Protein AF-A0A399Z9T0-F1 (afdb_monomer)

Radius of gyration: 17.21 Å; Cα contacts (8 Å, |Δi|>4): 254; chains: 1; bounding box: 42×35×47 Å

pLDDT: mean 75.61, std 18.03, range [23.77, 93.88]

Sequence (158 aa):
MFTFDPESDALKPMSRRKVTITAPAQMLRGARRKLVVEAQPLPSLGELKIPANKGIEKLLVLVIDDRVRDAETRDEVYEFEKPLTYVIEYTKEDIAATTLNADGTPRLSIVTGYQTQDGWKFERLPTKVTPNPKTGGGTLTAQVKTLQPLDPKWISIP

Foldseek 3Di:
DDDDDPPPPQDDDQDDWDKDKDDAFAQDPNDTFDKDKDFDDFDDQPPDDDPVVLVDQHDRDDTTDIFIATPPPRDTDFFGPFWMKMKIKWALVVQVSADADPVRFGPDWDKAWAQDPVGIDIATFPWDWDDDPVGNIGMIMGTHRGNHDPDHDHDRDD

Nearest PDB structures (foldseek):
  8c5w-assembly1_A  TM=3.302E-01  e=6.503E+00  Staphylococcus epidermidis RP62A
  2zbb-assembly2_D  TM=3.246E-01  e=6.864E+00  unclassified

Structure (mmCIF, N/CA/C/O backbone):
data_AF-A0A399Z9T0-F1
#
_entry.id   AF-A0A399Z9T0-F1
#
loop_
_atom_site.group_PDB
_atom_site.id
_atom_site.type_symbol
_atom_site.label_atom_id
_atom_site.label_alt_id
_atom_site.label_comp_id
_atom_site.label_asym_id
_atom_site.label_entity_id
_atom_site.label_seq_id
_atom_site.pdbx_PDB_ins_code
_atom_site.Cartn_x
_atom_site.Cartn_y
_atom_site.Cartn_z
_atom_site.occupancy
_atom_s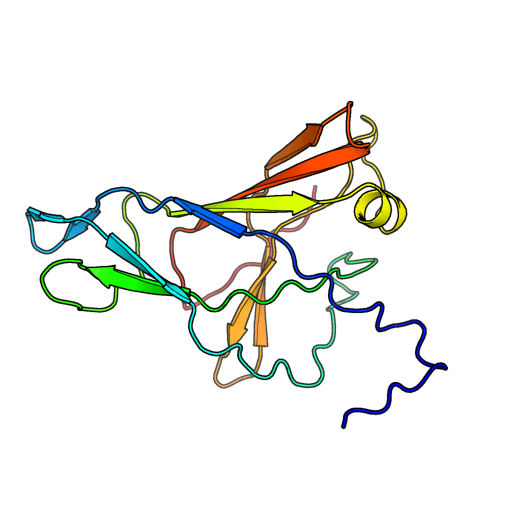ite.B_iso_or_equiv
_atom_site.auth_seq_id
_atom_site.auth_comp_id
_atom_site.auth_asym_id
_atom_site.auth_atom_id
_atom_site.pdbx_PDB_model_num
ATOM 1 N N . MET A 1 1 ? 20.848 -20.094 8.998 1.00 25.16 1 MET A N 1
ATOM 2 C CA . MET A 1 1 ? 21.725 -19.711 7.874 1.00 25.16 1 MET A CA 1
ATOM 3 C C . MET A 1 1 ? 20.989 -20.140 6.620 1.00 25.16 1 MET A C 1
ATOM 5 O O . MET A 1 1 ? 20.732 -21.326 6.492 1.00 25.16 1 MET A O 1
ATOM 9 N N . PHE A 1 2 ? 20.506 -19.197 5.810 1.00 23.77 2 PHE A N 1
ATOM 10 C CA . PHE A 1 2 ? 19.777 -19.518 4.581 1.00 23.77 2 PHE A CA 1
ATOM 11 C C . PHE A 1 2 ? 20.771 -19.465 3.425 1.00 23.77 2 PHE A C 1
ATOM 13 O O . PHE A 1 2 ? 21.390 -18.426 3.197 1.00 23.77 2 PHE A O 1
ATOM 20 N N . THR A 1 3 ? 20.975 -20.599 2.767 1.00 25.33 3 THR A N 1
ATOM 21 C CA . THR A 1 3 ? 21.821 -20.717 1.580 1.00 25.33 3 THR A CA 1
ATOM 22 C C . THR A 1 3 ? 20.953 -20.419 0.364 1.00 25.33 3 THR A C 1
ATOM 24 O O . THR A 1 3 ? 19.895 -21.023 0.204 1.00 25.33 3 THR A O 1
ATOM 27 N N . PHE A 1 4 ? 21.371 -19.452 -0.448 1.00 29.31 4 PHE A N 1
ATOM 28 C CA . PHE A 1 4 ? 20.686 -19.085 -1.683 1.00 29.31 4 PHE A CA 1
ATOM 29 C C . PHE A 1 4 ? 21.160 -19.992 -2.818 1.00 29.31 4 PHE A C 1
ATOM 31 O O . PHE A 1 4 ? 22.365 -20.182 -2.980 1.00 29.31 4 PHE A O 1
ATOM 38 N N . ASP A 1 5 ? 20.208 -20.535 -3.574 1.00 28.73 5 ASP A N 1
ATOM 39 C CA . ASP A 1 5 ? 20.450 -21.253 -4.822 1.00 28.73 5 ASP A CA 1
ATOM 40 C C . ASP A 1 5 ? 20.706 -20.226 -5.946 1.00 28.73 5 ASP A C 1
ATOM 42 O O . ASP A 1 5 ? 19.811 -19.429 -6.249 1.00 28.73 5 ASP A O 1
ATOM 46 N N . PRO A 1 6 ? 21.923 -20.172 -6.517 1.00 33.34 6 PRO A N 1
ATOM 47 C CA . PRO A 1 6 ? 22.294 -19.185 -7.524 1.00 33.34 6 PRO A CA 1
ATOM 48 C C . PRO A 1 6 ? 21.697 -19.456 -8.915 1.00 33.34 6 PRO A C 1
ATOM 50 O O . PRO A 1 6 ? 21.837 -18.595 -9.780 1.00 33.34 6 PRO A O 1
ATOM 53 N N . GLU A 1 7 ? 21.035 -20.597 -9.150 1.00 33.81 7 GLU A N 1
ATOM 54 C CA . GLU A 1 7 ? 20.488 -20.949 -10.474 1.00 33.81 7 GLU A CA 1
ATOM 55 C C . GLU A 1 7 ? 19.012 -20.558 -10.669 1.00 33.81 7 GLU A C 1
ATOM 57 O O . GLU A 1 7 ? 18.474 -20.653 -11.774 1.00 33.81 7 GLU A O 1
ATOM 62 N N . SER A 1 8 ? 18.346 -20.044 -9.631 1.00 30.92 8 SER A N 1
ATOM 63 C CA . SER A 1 8 ? 17.009 -19.465 -9.766 1.00 30.92 8 SER A CA 1
ATOM 64 C C . SER A 1 8 ? 17.097 -17.981 -10.124 1.00 30.92 8 SER A C 1
ATOM 66 O O . SER A 1 8 ? 17.134 -17.107 -9.257 1.00 30.92 8 SER A O 1
ATOM 68 N N . ASP A 1 9 ? 17.030 -17.681 -11.421 1.00 32.66 9 ASP A N 1
ATOM 69 C CA . ASP A 1 9 ? 16.876 -16.322 -11.976 1.00 32.66 9 ASP A CA 1
ATOM 70 C C . ASP A 1 9 ? 15.613 -15.576 -11.456 1.00 32.66 9 ASP A C 1
ATOM 72 O O . ASP A 1 9 ? 15.375 -14.407 -11.774 1.00 32.66 9 ASP A O 1
ATOM 76 N N . ALA A 1 10 ? 14.774 -16.238 -10.648 1.00 35.59 10 ALA A N 1
ATOM 77 C CA . ALA A 1 10 ? 13.472 -15.753 -10.206 1.00 35.59 10 ALA A CA 1
ATOM 78 C C . ALA A 1 10 ? 13.469 -15.018 -8.852 1.00 35.59 10 ALA A C 1
ATOM 80 O O . ALA A 1 10 ? 12.459 -14.398 -8.519 1.00 35.59 10 ALA A O 1
ATOM 81 N N . LEU A 1 11 ? 14.553 -15.030 -8.067 1.00 35.28 11 LEU A N 1
ATOM 82 C CA . LEU A 1 11 ? 14.560 -14.406 -6.735 1.00 35.28 11 LEU A CA 1
ATOM 83 C C . LEU A 1 11 ? 15.730 -13.437 -6.564 1.00 35.28 11 LEU A C 1
ATOM 85 O O . LEU A 1 11 ? 16.685 -13.679 -5.828 1.00 35.28 11 LEU A O 1
ATOM 89 N N . LYS A 1 12 ? 15.613 -12.269 -7.211 1.00 37.34 12 LYS A N 1
ATOM 90 C CA . LYS A 1 12 ? 16.410 -11.095 -6.831 1.00 37.34 12 LYS A CA 1
ATOM 91 C C . LYS A 1 12 ? 16.211 -10.815 -5.331 1.00 37.34 12 LYS A C 1
ATOM 93 O O . LYS A 1 12 ? 15.087 -10.945 -4.843 1.00 37.34 12 LYS A O 1
ATOM 98 N N . PRO A 1 13 ? 17.263 -10.404 -4.599 1.00 38.81 13 PRO A N 1
ATOM 99 C CA . PRO A 1 13 ? 17.169 -10.135 -3.169 1.00 38.81 13 PRO A CA 1
ATOM 100 C C . PRO A 1 13 ? 16.025 -9.157 -2.887 1.00 38.81 13 PRO A C 1
ATOM 102 O O . PRO A 1 13 ? 15.961 -8.080 -3.487 1.00 38.81 13 PRO A O 1
ATOM 105 N N . MET A 1 14 ? 15.124 -9.544 -1.975 1.00 49.94 14 MET A N 1
ATOM 106 C CA . MET A 1 14 ? 14.046 -8.686 -1.482 1.00 49.94 14 MET A CA 1
ATOM 107 C C . MET A 1 14 ? 14.670 -7.392 -0.957 1.00 49.94 14 MET A C 1
ATOM 109 O O . MET A 1 14 ? 15.283 -7.359 0.112 1.00 49.94 14 MET A O 1
ATOM 113 N N . SER A 1 15 ? 14.570 -6.323 -1.740 1.00 51.88 15 SER A N 1
ATOM 114 C CA . SER A 1 15 ? 15.087 -5.025 -1.334 1.00 51.88 15 SER A CA 1
ATOM 115 C C . SER A 1 15 ? 14.199 -4.498 -0.216 1.00 51.88 15 SER A C 1
ATOM 117 O O . SER A 1 15 ? 12.994 -4.340 -0.401 1.00 51.88 15 SER A O 1
ATOM 119 N N . ARG A 1 16 ? 14.777 -4.210 0.956 1.00 57.66 16 ARG A N 1
ATOM 120 C CA . ARG A 1 16 ? 14.052 -3.482 2.003 1.00 57.66 16 ARG A CA 1
ATOM 121 C C . ARG A 1 16 ? 13.683 -2.109 1.447 1.00 57.66 16 ARG A C 1
ATOM 123 O O . ARG A 1 16 ? 14.565 -1.300 1.164 1.00 57.66 16 ARG A O 1
ATOM 130 N N . ARG A 1 17 ? 12.388 -1.860 1.265 1.00 70.19 17 ARG A N 1
ATOM 131 C CA . ARG A 1 17 ? 11.863 -0.563 0.829 1.00 70.19 17 ARG A CA 1
ATOM 132 C C . ARG A 1 17 ? 11.272 0.175 2.016 1.00 70.19 17 ARG A C 1
ATOM 134 O O . ARG A 1 17 ? 10.679 -0.428 2.910 1.00 70.19 17 ARG A O 1
ATOM 141 N N . LYS A 1 18 ? 11.432 1.496 2.011 1.00 73.94 18 LYS A N 1
ATOM 142 C CA . LYS A 1 18 ? 10.738 2.361 2.956 1.00 73.94 18 LYS A CA 1
ATOM 143 C C . LYS A 1 18 ? 9.271 2.450 2.550 1.00 73.94 18 LYS A C 1
ATOM 145 O O . LYS A 1 18 ? 8.953 2.744 1.399 1.00 73.94 18 LYS A O 1
ATOM 150 N N . VAL A 1 19 ? 8.399 2.232 3.525 1.00 81.44 19 VAL A N 1
ATOM 151 C CA . VAL A 1 19 ? 6.951 2.379 3.388 1.00 81.44 19 VAL A CA 1
ATOM 152 C C . VAL A 1 19 ? 6.511 3.443 4.367 1.00 81.44 19 VAL A C 1
ATOM 154 O O . VAL A 1 19 ? 6.871 3.403 5.541 1.00 81.44 19 VAL A O 1
ATOM 157 N N . THR A 1 20 ? 5.753 4.411 3.874 1.00 88.00 20 THR A N 1
ATOM 158 C CA . THR A 1 20 ? 5.127 5.430 4.711 1.00 88.00 20 THR A CA 1
ATOM 159 C C . THR A 1 20 ? 3.622 5.223 4.671 1.00 88.00 20 THR A C 1
ATOM 161 O O . THR A 1 20 ? 3.024 5.292 3.597 1.00 88.00 20 THR A O 1
ATOM 164 N N . ILE A 1 21 ? 3.019 4.974 5.834 1.00 89.12 21 ILE A N 1
ATOM 165 C CA . ILE A 1 21 ? 1.572 4.803 5.985 1.00 89.12 21 ILE A CA 1
ATOM 166 C C . ILE A 1 21 ? 1.023 6.032 6.702 1.00 89.12 21 ILE A C 1
ATOM 168 O O . ILE A 1 21 ? 1.421 6.339 7.824 1.00 89.12 21 ILE A O 1
ATOM 172 N N . THR A 1 22 ? 0.110 6.749 6.050 1.00 91.44 22 THR A N 1
ATOM 173 C CA . THR A 1 22 ? -0.615 7.867 6.664 1.00 91.44 22 THR A CA 1
ATOM 174 C C . THR A 1 22 ? -2.021 7.412 7.026 1.00 91.44 22 THR A C 1
ATOM 176 O O . THR A 1 22 ? -2.811 7.088 6.137 1.00 91.44 22 THR A O 1
ATOM 179 N N . ALA A 1 23 ? -2.334 7.411 8.322 1.00 91.44 23 ALA A N 1
ATOM 180 C CA . ALA A 1 23 ? -3.638 7.026 8.851 1.00 91.44 23 ALA A CA 1
ATOM 181 C C . ALA A 1 23 ? -4.426 8.268 9.309 1.00 91.44 23 ALA A C 1
ATOM 183 O O . ALA A 1 23 ? -4.120 8.837 10.363 1.00 91.44 23 ALA A O 1
ATOM 184 N N . PRO A 1 24 ? -5.420 8.743 8.535 1.00 90.31 24 PRO A N 1
ATOM 185 C CA . PRO A 1 24 ? -6.243 9.866 8.963 1.00 90.31 24 PRO A CA 1
ATOM 186 C C . PRO A 1 24 ? -7.133 9.469 10.149 1.00 90.31 24 PRO A C 1
ATOM 188 O O . PRO A 1 24 ? -7.514 8.309 10.303 1.00 90.31 24 PRO A O 1
ATOM 191 N N . ALA A 1 25 ? -7.500 10.453 10.975 1.00 88.62 25 ALA A N 1
ATOM 192 C CA . ALA A 1 25 ? -8.464 10.244 12.055 1.00 88.62 25 ALA A CA 1
ATOM 193 C C . ALA A 1 25 ? -9.827 9.784 11.500 1.00 88.62 25 ALA A C 1
ATOM 195 O O . ALA A 1 25 ? -10.324 10.377 10.536 1.00 88.62 25 ALA A O 1
ATOM 196 N N . GLN A 1 26 ? -10.422 8.779 12.143 1.00 90.69 26 GLN A N 1
ATOM 197 C CA . GLN A 1 26 ? -11.658 8.106 11.719 1.00 90.69 26 GLN A CA 1
ATOM 198 C C . GLN A 1 26 ? -12.832 8.462 12.629 1.00 90.69 26 GLN A C 1
ATOM 200 O O . GLN A 1 26 ? -12.622 8.800 13.795 1.00 90.69 26 GLN A O 1
ATOM 205 N N . MET A 1 27 ? -14.063 8.342 12.130 1.00 89.00 27 MET A N 1
ATOM 206 C CA . MET A 1 27 ? -15.249 8.295 12.986 1.00 89.00 27 MET A CA 1
ATOM 207 C C . MET A 1 27 ? -15.470 6.858 13.463 1.00 89.00 27 MET A C 1
ATOM 209 O O . MET A 1 27 ? -15.900 6.004 12.697 1.00 89.00 27 MET A O 1
ATOM 213 N N . LEU A 1 28 ? -15.184 6.584 14.736 1.00 84.88 28 LEU A N 1
ATOM 214 C CA . LEU A 1 28 ? -15.390 5.277 15.362 1.00 84.88 28 LEU A CA 1
ATOM 215 C C . LEU A 1 28 ? -16.340 5.436 16.546 1.00 84.88 28 LEU A C 1
ATOM 217 O O . LEU A 1 28 ? -16.115 6.269 17.426 1.00 84.88 28 LEU A O 1
ATOM 221 N N . ARG A 1 29 ? -17.419 4.641 16.566 1.00 84.81 29 ARG A N 1
ATOM 222 C CA . ARG A 1 29 ? -18.437 4.655 17.637 1.00 84.81 29 ARG A CA 1
ATOM 223 C C . ARG A 1 29 ? -18.971 6.070 17.934 1.00 84.81 29 ARG A C 1
ATOM 225 O O . ARG A 1 29 ? -19.140 6.451 19.086 1.00 84.81 29 ARG A O 1
ATOM 232 N N . GLY A 1 30 ? -19.188 6.867 16.884 1.00 85.31 30 GLY A N 1
ATOM 233 C CA . GLY A 1 30 ? -19.718 8.233 16.990 1.00 85.31 30 GLY A CA 1
ATOM 234 C C . GLY A 1 30 ? -18.706 9.315 17.391 1.00 85.31 30 GLY A C 1
ATOM 235 O O . GLY A 1 30 ? -19.088 10.477 17.491 1.00 85.31 30 GLY A O 1
ATOM 236 N N . ALA A 1 31 ? -17.426 8.982 17.581 1.00 86.69 31 ALA A N 1
ATOM 237 C CA . ALA A 1 31 ? -16.383 9.939 17.953 1.00 86.69 31 ALA A CA 1
ATOM 238 C C . ALA A 1 31 ? -15.221 9.942 16.953 1.00 86.69 31 ALA A C 1
ATOM 240 O O . ALA A 1 31 ? -14.907 8.927 16.333 1.00 86.69 31 ALA A O 1
ATOM 241 N N . ARG A 1 32 ? -14.541 11.088 16.820 1.00 90.38 32 ARG A N 1
ATOM 242 C CA . ARG A 1 32 ? -13.342 11.204 15.984 1.00 90.38 32 ARG A CA 1
ATOM 243 C C . ARG A 1 32 ? -12.126 10.667 16.738 1.00 90.38 32 ARG A C 1
ATOM 245 O O . ARG A 1 32 ? -11.680 11.284 17.702 1.00 90.38 32 ARG A O 1
ATOM 252 N N . ARG A 1 33 ? -11.569 9.550 16.275 1.00 88.38 33 ARG A N 1
ATOM 253 C CA . ARG A 1 33 ? -10.475 8.822 16.928 1.00 88.38 33 ARG A CA 1
ATOM 254 C C . ARG A 1 33 ? -9.202 8.844 16.096 1.00 88.38 33 ARG A C 1
ATOM 256 O O . ARG A 1 33 ? -9.236 8.858 14.863 1.00 88.38 33 ARG A O 1
ATOM 263 N N . LYS A 1 34 ? -8.062 8.869 16.786 1.00 90.88 34 LYS A N 1
ATOM 264 C CA . LYS A 1 34 ? -6.745 8.695 16.165 1.00 90.88 34 LYS A CA 1
ATOM 265 C C . LYS A 1 34 ? -6.464 7.206 16.003 1.00 90.88 34 LYS A C 1
ATOM 267 O O . LYS A 1 34 ? -6.797 6.419 16.884 1.00 90.88 34 LYS A O 1
ATOM 272 N N . LEU A 1 35 ? -5.823 6.856 14.896 1.00 90.31 35 LEU A N 1
ATOM 273 C CA . LEU A 1 35 ? -5.341 5.507 14.642 1.00 90.31 35 LEU A CA 1
ATOM 274 C C . LEU A 1 35 ? -3.843 5.419 14.935 1.00 90.31 35 LEU A C 1
ATOM 276 O O . LEU A 1 35 ? -3.104 6.384 14.729 1.00 90.31 35 LEU A O 1
ATOM 280 N N . VAL A 1 36 ? -3.408 4.248 15.378 1.00 91.62 36 VAL A N 1
ATOM 281 C CA . VAL A 1 36 ? -2.006 3.852 15.501 1.00 91.62 36 VAL A CA 1
ATOM 282 C C . VAL A 1 36 ? -1.762 2.733 14.497 1.00 91.62 36 VAL A C 1
ATOM 284 O O . VAL A 1 36 ? -2.543 1.787 14.435 1.00 91.62 36 VAL A O 1
ATOM 287 N N . VAL A 1 37 ? -0.697 2.856 13.707 1.00 88.94 37 VAL A N 1
ATOM 288 C CA . VAL A 1 37 ? -0.264 1.830 12.751 1.00 88.94 37 VAL A CA 1
ATOM 289 C C . VAL A 1 37 ? 1.020 1.209 13.274 1.00 88.94 37 VAL A C 1
ATOM 291 O O . VAL A 1 37 ? 1.976 1.923 13.579 1.00 88.94 37 VAL A O 1
ATOM 294 N N . GLU A 1 38 ? 1.039 -0.109 13.384 1.00 84.69 38 GLU A N 1
ATOM 295 C CA . GLU A 1 38 ? 2.158 -0.881 13.914 1.00 84.69 38 GLU A CA 1
ATOM 296 C C . GLU A 1 38 ? 2.588 -1.937 12.907 1.00 84.69 38 GLU A C 1
ATOM 298 O O . GLU A 1 38 ? 1.758 -2.498 12.201 1.00 84.69 38 GLU A O 1
ATOM 303 N N . ALA A 1 39 ? 3.883 -2.233 12.860 1.00 80.81 39 ALA A N 1
ATOM 304 C CA . ALA A 1 39 ? 4.383 -3.353 12.075 1.00 80.81 39 ALA A CA 1
ATOM 305 C C . ALA A 1 39 ? 4.172 -4.666 12.843 1.00 80.81 39 ALA A C 1
ATOM 307 O O . ALA A 1 39 ? 4.592 -4.786 13.998 1.00 80.81 39 ALA A O 1
ATOM 308 N N . GLN A 1 40 ? 3.550 -5.648 12.199 1.00 78.75 40 GLN A N 1
ATOM 309 C CA . GLN A 1 40 ? 3.472 -7.028 12.666 1.00 78.75 40 GLN A CA 1
ATOM 310 C C . GLN A 1 40 ? 4.681 -7.846 12.186 1.00 78.75 40 GLN A C 1
ATOM 312 O O . GLN A 1 40 ? 5.411 -7.426 11.279 1.00 78.75 40 GLN A O 1
ATOM 317 N N . PRO A 1 41 ? 4.943 -9.011 12.810 1.00 76.88 41 PRO A N 1
ATOM 318 C CA . PRO A 1 41 ? 5.883 -9.981 12.265 1.00 76.88 41 PRO A CA 1
ATOM 319 C C . PRO A 1 41 ? 5.497 -10.347 10.833 1.00 76.88 41 PRO A C 1
ATOM 321 O O . PRO A 1 41 ? 4.349 -10.678 10.577 1.00 76.88 41 PRO A O 1
AT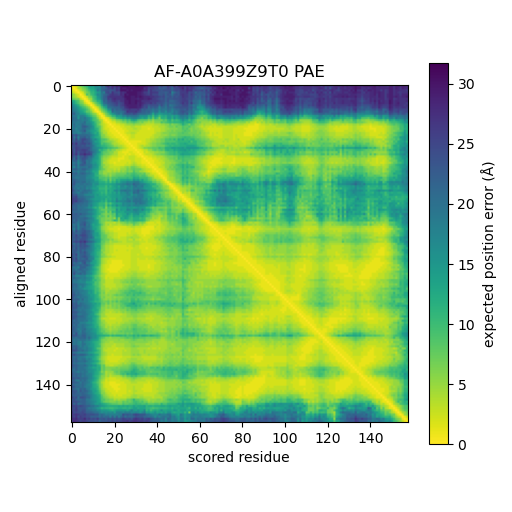OM 324 N N . LEU A 1 42 ? 6.460 -10.322 9.911 1.00 74.00 42 LEU A N 1
ATOM 325 C CA . LEU A 1 42 ? 6.170 -10.603 8.507 1.00 74.00 42 LEU A CA 1
ATOM 326 C C . LEU A 1 42 ? 5.616 -12.031 8.342 1.00 74.00 42 LEU A C 1
ATOM 328 O O . LEU A 1 42 ? 6.211 -12.972 8.884 1.00 74.00 42 LEU A O 1
ATOM 332 N N . PRO A 1 43 ? 4.537 -12.219 7.566 1.00 68.19 43 PRO A N 1
ATOM 333 C CA . PRO A 1 43 ? 4.001 -13.538 7.288 1.00 68.19 43 PRO A CA 1
ATOM 334 C C . PRO A 1 43 ? 4.979 -14.348 6.433 1.00 68.19 43 PRO A C 1
ATOM 336 O O . PRO A 1 43 ? 5.731 -13.808 5.615 1.00 68.19 43 PRO A O 1
ATOM 339 N N . SER A 1 44 ? 4.937 -15.673 6.581 1.00 68.56 44 SER A N 1
ATOM 340 C CA . SER A 1 44 ? 5.583 -16.564 5.618 1.00 68.56 44 SER A CA 1
ATOM 341 C C . SER A 1 44 ? 4.779 -16.545 4.322 1.00 68.56 44 SER A C 1
ATOM 343 O O . SER A 1 44 ? 3.604 -16.905 4.312 1.00 68.56 44 SER A O 1
ATOM 345 N N . LEU A 1 45 ? 5.405 -16.126 3.225 1.00 60.94 45 LEU A N 1
ATOM 346 C CA . LEU A 1 45 ? 4.727 -16.023 1.932 1.00 60.94 45 LEU A CA 1
ATOM 347 C C . LEU A 1 45 ? 4.539 -17.367 1.208 1.00 60.94 45 LEU A C 1
ATOM 349 O O . LEU A 1 45 ? 3.843 -17.408 0.196 1.00 60.94 45 LEU A O 1
ATOM 353 N N . GLY A 1 46 ? 5.124 -18.465 1.703 1.00 63.47 46 GLY A N 1
ATOM 354 C CA . GLY A 1 46 ? 5.119 -19.756 1.003 1.00 63.47 46 GLY A CA 1
ATOM 355 C C . GLY A 1 46 ? 5.675 -19.667 -0.430 1.00 63.47 46 GLY A C 1
ATOM 356 O O . GLY A 1 46 ? 6.386 -18.724 -0.781 1.00 63.47 46 GLY A O 1
ATOM 357 N N . GLU A 1 47 ? 5.346 -20.645 -1.279 1.00 59.69 47 GLU A N 1
ATOM 358 C CA . GLU A 1 47 ? 5.613 -20.576 -2.723 1.00 59.69 47 GLU A CA 1
ATOM 359 C C . GLU A 1 47 ? 4.569 -19.687 -3.413 1.00 59.69 47 GLU A C 1
ATOM 361 O O . GLU A 1 47 ? 3.562 -20.156 -3.951 1.00 59.69 47 GLU A O 1
ATOM 366 N N . LEU A 1 48 ? 4.783 -18.374 -3.375 1.00 59.94 48 LEU A N 1
ATOM 367 C CA . LEU A 1 48 ? 3.877 -17.414 -3.992 1.00 59.94 48 LEU A CA 1
ATOM 368 C C . LEU A 1 48 ? 3.999 -17.473 -5.524 1.00 59.94 48 LEU A C 1
ATOM 370 O O . LEU A 1 48 ? 4.966 -16.982 -6.107 1.00 59.94 48 LEU A O 1
ATOM 374 N N . LYS A 1 49 ? 3.014 -18.083 -6.195 1.00 60.88 49 LYS A N 1
ATOM 375 C CA . LYS A 1 49 ? 2.962 -18.151 -7.663 1.00 60.88 49 LYS A CA 1
ATOM 376 C C . LYS A 1 49 ? 2.245 -16.930 -8.223 1.00 60.88 49 LYS A C 1
ATOM 378 O O . LYS A 1 49 ? 1.053 -16.729 -8.000 1.00 60.88 49 LYS A O 1
ATOM 383 N N . ILE A 1 50 ? 2.983 -16.121 -8.973 1.00 59.78 50 ILE A N 1
ATOM 384 C CA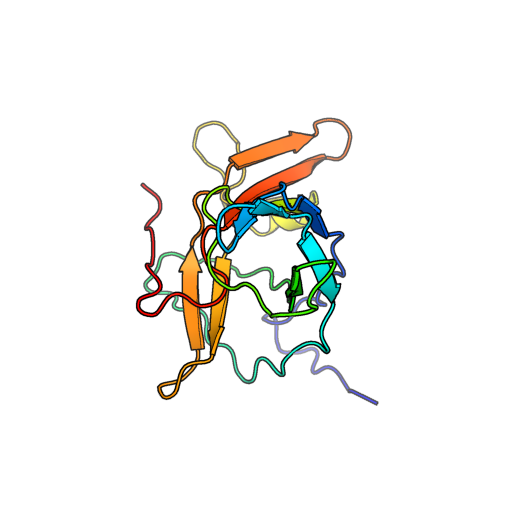 . ILE A 1 50 ? 2.456 -14.932 -9.640 1.00 59.78 50 ILE A CA 1
ATOM 385 C C . ILE A 1 50 ? 1.493 -15.385 -10.744 1.00 59.78 50 ILE A C 1
ATOM 387 O O . ILE A 1 50 ? 1.883 -16.197 -11.589 1.00 59.78 50 ILE A O 1
ATOM 391 N N . PRO A 1 51 ? 0.253 -14.874 -10.788 1.00 59.44 51 PRO A N 1
ATOM 392 C CA . PRO A 1 51 ? -0.692 -15.242 -11.830 1.00 59.44 51 PRO A CA 1
ATOM 393 C C . PRO A 1 51 ? -0.290 -14.579 -13.158 1.00 59.44 51 PRO A C 1
ATOM 395 O O . PRO A 1 51 ? -0.710 -13.466 -13.472 1.00 59.44 51 PRO A O 1
ATOM 398 N N . ALA A 1 52 ? 0.540 -15.263 -13.953 1.00 61.78 52 ALA A N 1
ATOM 399 C CA . ALA A 1 52 ? 1.033 -14.770 -15.247 1.00 61.78 52 ALA A CA 1
ATOM 400 C C . ALA A 1 52 ? -0.108 -14.393 -16.214 1.00 61.78 52 ALA A C 1
ATOM 402 O O . ALA A 1 52 ? -0.004 -13.434 -16.977 1.00 61.78 52 ALA A O 1
ATOM 403 N N . ASN A 1 53 ? -1.253 -15.077 -16.111 1.00 60.50 53 ASN A N 1
ATOM 404 C CA . ASN A 1 53 ? -2.482 -14.783 -16.855 1.00 60.50 53 ASN A CA 1
ATOM 405 C C . ASN A 1 53 ? -3.104 -13.405 -16.544 1.00 60.50 53 ASN A C 1
ATOM 407 O O . ASN A 1 53 ? -4.073 -13.015 -17.191 1.00 60.50 53 ASN A O 1
ATOM 411 N N . LYS A 1 54 ? -2.581 -12.669 -15.558 1.00 59.31 54 LYS A N 1
ATOM 412 C CA . LYS A 1 54 ? -3.006 -11.309 -15.205 1.00 59.31 54 LYS A CA 1
ATOM 413 C C . LYS A 1 54 ? -2.117 -10.212 -15.809 1.00 59.31 54 LYS A C 1
ATOM 415 O O . LYS A 1 54 ? -2.285 -9.048 -15.447 1.00 59.31 54 LYS A O 1
ATOM 420 N N . GLY A 1 55 ? -1.196 -10.566 -16.712 1.00 58.47 55 GLY A N 1
ATOM 421 C CA . GLY A 1 55 ? -0.306 -9.613 -17.388 1.00 58.47 55 GLY A CA 1
ATOM 422 C C . GLY A 1 55 ? 0.819 -9.081 -16.494 1.00 58.47 55 GLY A C 1
ATOM 423 O O . GLY A 1 55 ? 1.274 -7.956 -16.675 1.00 58.47 55 GLY A O 1
ATOM 424 N N . ILE A 1 56 ? 1.230 -9.858 -15.488 1.00 59.44 56 ILE A N 1
ATOM 425 C CA . ILE A 1 56 ? 2.314 -9.500 -14.568 1.00 59.44 56 ILE A CA 1
ATOM 426 C C . ILE A 1 56 ? 3.612 -10.099 -15.115 1.00 59.44 56 ILE A C 1
ATOM 428 O O . ILE A 1 56 ? 3.818 -11.306 -15.028 1.00 59.44 56 ILE A O 1
ATOM 432 N N . GLU A 1 57 ? 4.476 -9.261 -15.684 1.00 58.50 57 GLU A N 1
ATOM 433 C CA . GLU A 1 57 ? 5.727 -9.710 -16.316 1.00 58.50 57 GLU A CA 1
ATOM 434 C C . GLU A 1 57 ? 6.835 -9.993 -15.292 1.00 58.50 57 GLU A C 1
ATOM 436 O O . GLU A 1 57 ? 7.606 -10.936 -15.458 1.00 58.50 57 GLU A O 1
ATOM 441 N N . LYS A 1 58 ? 6.906 -9.198 -14.214 1.00 59.88 58 LYS A N 1
ATOM 442 C CA . LYS A 1 58 ? 7.811 -9.389 -13.068 1.00 59.88 58 LYS A CA 1
ATOM 443 C C . LYS A 1 58 ? 7.153 -8.885 -11.786 1.00 59.88 58 LYS A C 1
ATOM 445 O O . LYS A 1 58 ? 6.403 -7.911 -11.816 1.00 59.88 58 LYS A O 1
ATOM 450 N N . LEU A 1 59 ? 7.457 -9.526 -10.656 1.00 57.75 59 LEU A N 1
ATOM 451 C CA . LEU A 1 59 ? 7.000 -9.093 -9.336 1.00 57.75 59 LEU A CA 1
ATOM 452 C C . LEU A 1 59 ? 8.193 -8.632 -8.501 1.00 57.75 59 LEU A C 1
ATOM 454 O O . LEU A 1 59 ? 9.107 -9.404 -8.220 1.00 57.75 59 LEU A O 1
ATOM 458 N N . LEU A 1 60 ? 8.154 -7.375 -8.073 1.00 61.09 60 LEU A N 1
ATOM 459 C CA . LEU A 1 60 ? 8.951 -6.910 -6.949 1.00 61.09 60 LEU A CA 1
ATOM 460 C C . LEU A 1 60 ? 8.098 -7.097 -5.690 1.00 61.09 60 LEU A C 1
ATOM 462 O O . LEU A 1 60 ? 7.098 -6.403 -5.514 1.00 61.09 60 LEU A O 1
ATOM 466 N N . VAL A 1 61 ? 8.461 -8.055 -4.838 1.00 60.78 61 VAL A N 1
ATOM 467 C CA . VAL A 1 61 ? 7.704 -8.342 -3.613 1.00 60.78 61 VAL A CA 1
ATOM 468 C C . VAL A 1 61 ? 8.213 -7.465 -2.477 1.00 60.78 61 VAL A C 1
ATOM 470 O O . VAL A 1 61 ? 9.371 -7.570 -2.071 1.00 60.78 61 VAL A O 1
ATOM 473 N N . LEU A 1 62 ? 7.327 -6.633 -1.934 1.00 67.31 62 LEU A N 1
ATOM 474 C CA . LEU A 1 62 ? 7.509 -5.967 -0.651 1.00 67.31 62 LEU A CA 1
ATOM 475 C C . LEU A 1 62 ? 6.421 -6.458 0.298 1.00 67.31 62 LEU A C 1
ATOM 477 O O . LEU A 1 62 ? 5.238 -6.269 0.029 1.00 67.31 62 LEU A O 1
ATOM 481 N N . VAL A 1 63 ? 6.829 -7.081 1.399 1.00 62.91 63 VAL A N 1
ATOM 482 C CA . VAL A 1 63 ? 5.899 -7.563 2.423 1.00 62.91 63 VAL A CA 1
ATOM 483 C C . VAL A 1 63 ? 5.743 -6.490 3.482 1.00 62.91 63 VAL A C 1
ATOM 485 O O . VAL A 1 63 ? 6.721 -6.083 4.110 1.00 62.91 63 VAL A O 1
ATOM 488 N N . ILE A 1 64 ? 4.511 -6.032 3.653 1.00 70.56 64 ILE A N 1
ATOM 489 C CA . ILE A 1 64 ? 4.092 -5.137 4.725 1.00 70.56 64 ILE A CA 1
ATOM 490 C C . ILE A 1 64 ? 2.979 -5.884 5.441 1.00 70.56 64 ILE A C 1
ATOM 492 O O . ILE A 1 64 ? 2.021 -6.291 4.791 1.00 70.56 64 ILE A O 1
ATOM 496 N N . ASP A 1 65 ? 3.135 -6.080 6.743 1.00 75.50 65 ASP A N 1
ATOM 497 C CA . ASP A 1 65 ? 2.081 -6.619 7.593 1.00 75.50 65 ASP A CA 1
ATOM 498 C C . ASP A 1 65 ? 1.794 -5.572 8.662 1.00 75.50 65 ASP A C 1
ATOM 500 O O . ASP A 1 65 ? 2.578 -5.391 9.598 1.00 75.50 65 ASP A O 1
ATOM 504 N N . ASP A 1 66 ? 0.770 -4.757 8.432 1.00 83.94 66 ASP A N 1
ATOM 505 C CA . ASP A 1 66 ? 0.410 -3.651 9.303 1.00 83.94 66 ASP A CA 1
ATOM 506 C C . ASP A 1 66 ? -0.802 -3.983 10.174 1.00 83.94 66 ASP A C 1
ATOM 508 O O . ASP A 1 66 ? -1.822 -4.500 9.728 1.00 83.94 66 ASP A O 1
ATOM 512 N N . ARG A 1 67 ? -0.700 -3.622 11.454 1.00 88.06 67 ARG A N 1
ATOM 513 C CA . ARG A 1 67 ? -1.807 -3.649 12.406 1.00 88.06 67 ARG A CA 1
ATOM 514 C C . ARG A 1 67 ? -2.275 -2.235 12.666 1.00 88.06 67 ARG A C 1
ATOM 516 O O . ARG A 1 67 ? -1.498 -1.404 13.140 1.00 88.06 67 ARG A O 1
ATOM 523 N N . VAL A 1 68 ? -3.553 -1.970 12.423 1.00 90.00 68 VAL A N 1
ATOM 524 C CA . VAL A 1 68 ? -4.148 -0.654 12.661 1.00 90.00 68 VAL A CA 1
ATOM 525 C C . VAL A 1 68 ? -5.093 -0.725 13.849 1.00 90.00 68 VAL A C 1
ATOM 527 O O . VAL A 1 68 ? -6.005 -1.548 13.883 1.00 90.00 68 VAL A O 1
ATOM 530 N N . ARG A 1 69 ? -4.857 0.132 14.845 1.00 92.25 69 ARG A N 1
ATOM 531 C CA . ARG A 1 69 ? -5.608 0.152 16.104 1.00 92.25 69 ARG A CA 1
ATOM 532 C C . ARG A 1 69 ? -6.138 1.534 16.428 1.00 92.25 69 ARG A C 1
ATOM 534 O O . ARG A 1 69 ? -5.497 2.541 16.132 1.00 92.25 69 ARG A O 1
ATOM 541 N N . ASP A 1 70 ? -7.279 1.585 17.097 1.00 91.12 70 ASP A N 1
ATOM 542 C CA . ASP A 1 70 ? -7.727 2.794 17.778 1.00 91.12 70 ASP A CA 1
ATOM 543 C C . ASP A 1 70 ? -6.745 3.143 18.915 1.00 91.12 70 ASP A C 1
ATOM 545 O O . ASP A 1 70 ? -6.360 2.285 19.712 1.00 91.12 70 ASP A O 1
ATOM 549 N N . ALA A 1 71 ? -6.308 4.403 18.981 1.00 88.00 71 ALA A N 1
ATOM 550 C CA . ALA A 1 71 ? -5.264 4.835 19.911 1.00 88.00 71 ALA A CA 1
ATOM 551 C C . ALA A 1 71 ? -5.664 4.751 21.394 1.00 88.00 71 ALA A C 1
ATOM 553 O O . ALA A 1 71 ? -4.791 4.655 22.256 1.00 88.00 71 ALA A O 1
ATOM 554 N N . GLU A 1 72 ? -6.958 4.820 21.700 1.00 86.62 72 GLU A N 1
ATOM 555 C CA . GLU A 1 72 ? -7.466 4.832 23.071 1.00 86.62 72 GLU A CA 1
ATOM 556 C C . GLU A 1 72 ? -7.875 3.433 23.522 1.00 86.62 72 GLU A C 1
ATOM 558 O O . GLU A 1 72 ? -7.461 2.967 24.582 1.00 86.62 72 GLU A O 1
ATOM 563 N N . THR A 1 73 ? -8.677 2.753 22.705 1.00 89.56 73 THR A N 1
ATOM 564 C CA . THR A 1 73 ? -9.266 1.450 23.047 1.00 89.56 73 THR A CA 1
ATOM 565 C C . THR A 1 73 ? -8.357 0.278 22.699 1.00 89.56 73 THR A C 1
ATOM 567 O O . THR A 1 73 ? -8.490 -0.787 23.291 1.00 89.56 73 THR A O 1
ATOM 570 N N . ARG A 1 74 ? -7.400 0.480 21.780 1.00 89.31 74 ARG A N 1
ATOM 571 C CA . ARG A 1 74 ? -6.541 -0.562 21.191 1.00 89.31 74 ARG A CA 1
ATOM 572 C C . ARG A 1 74 ? -7.296 -1.627 20.394 1.00 89.31 74 ARG A C 1
ATOM 574 O O . ARG A 1 74 ? -6.691 -2.638 20.037 1.00 89.31 74 ARG A O 1
ATOM 581 N N . ASP A 1 75 ? -8.566 -1.381 20.084 1.00 90.88 75 ASP A N 1
ATOM 582 C CA . ASP A 1 75 ? -9.355 -2.230 19.198 1.00 90.88 75 ASP A CA 1
ATOM 583 C C . ASP A 1 75 ? -8.782 -2.170 17.777 1.00 90.88 75 ASP A C 1
ATOM 585 O O . ASP A 1 75 ? -8.375 -1.104 17.304 1.00 90.88 75 ASP A O 1
ATOM 589 N N . GLU A 1 76 ? -8.735 -3.316 17.099 1.00 91.12 76 GLU A N 1
ATOM 590 C CA . GLU A 1 76 ? -8.273 -3.392 15.712 1.00 91.12 76 GLU A CA 1
ATOM 591 C C . GLU A 1 76 ? -9.317 -2.826 14.752 1.00 91.12 76 GLU A C 1
ATOM 593 O O . GLU A 1 76 ? -10.520 -3.044 14.906 1.00 91.12 76 GLU A O 1
ATOM 598 N N . VAL A 1 77 ? -8.839 -2.090 13.752 1.00 90.75 77 VAL A N 1
ATOM 599 C CA . VAL A 1 77 ? -9.672 -1.415 12.760 1.00 90.75 77 VAL A CA 1
ATOM 600 C C . VAL A 1 77 ? -9.278 -1.918 11.380 1.00 90.75 77 VAL A C 1
ATOM 602 O O . VAL A 1 77 ? -8.152 -1.708 10.933 1.00 90.75 77 VAL A O 1
ATOM 605 N N . TYR A 1 78 ? -10.226 -2.562 10.703 1.00 90.44 78 TYR A N 1
ATOM 606 C CA . TYR A 1 78 ? -10.007 -3.194 9.398 1.00 90.44 78 TYR A CA 1
ATOM 607 C C . TYR A 1 78 ? -10.694 -2.467 8.243 1.00 90.44 78 TYR A C 1
ATOM 609 O O . TYR A 1 78 ? -10.370 -2.733 7.088 1.00 90.44 78 TYR A O 1
ATOM 617 N N . GLU A 1 79 ? -11.627 -1.560 8.539 1.00 91.38 79 GLU A N 1
ATOM 618 C CA . GLU A 1 79 ? -12.370 -0.759 7.566 1.00 91.38 79 GLU A CA 1
ATOM 619 C C . GLU A 1 79 ? -12.227 0.724 7.896 1.00 91.38 79 GLU A C 1
ATOM 621 O O . GLU A 1 79 ? -12.323 1.129 9.058 1.00 91.38 79 GLU A O 1
ATOM 626 N N . PHE A 1 8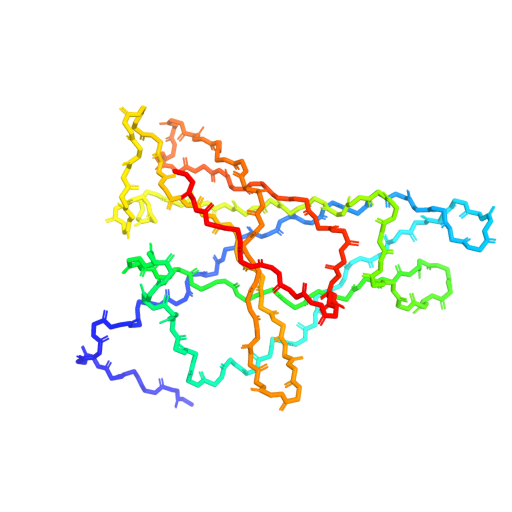0 ? -12.006 1.543 6.868 1.00 90.56 80 PHE A N 1
ATOM 627 C CA . PHE A 1 80 ? -11.728 2.964 7.037 1.00 90.56 80 PHE A CA 1
ATOM 628 C C . PHE A 1 80 ? -12.679 3.812 6.196 1.00 90.56 80 PHE A C 1
ATOM 630 O O . PHE A 1 80 ? -12.701 3.716 4.967 1.00 90.56 80 PHE A O 1
ATOM 637 N N . GLU A 1 81 ? -13.421 4.704 6.858 1.00 91.19 81 GLU A N 1
ATOM 638 C CA . GLU A 1 81 ? -14.242 5.725 6.195 1.00 91.19 81 GLU A CA 1
ATOM 639 C C . GLU A 1 81 ? -13.350 6.637 5.343 1.00 91.19 81 GLU A C 1
ATOM 641 O O . GLU A 1 81 ? -13.620 6.894 4.166 1.00 91.19 81 GLU A O 1
ATOM 646 N N . LYS A 1 82 ? -12.235 7.085 5.935 1.00 91.62 82 LYS A N 1
ATOM 647 C CA . LYS A 1 82 ? -11.161 7.778 5.224 1.00 91.62 82 LYS A CA 1
ATOM 648 C C . LYS A 1 82 ? -10.016 6.795 4.997 1.00 91.62 82 LYS A C 1
ATOM 650 O O . LYS A 1 82 ? -9.443 6.346 5.987 1.00 91.62 82 LYS A O 1
ATOM 655 N N . PRO A 1 83 ? -9.656 6.477 3.745 1.00 93.56 83 PRO A N 1
ATOM 656 C CA . PRO A 1 83 ? -8.654 5.457 3.461 1.00 93.56 83 PRO A CA 1
ATOM 657 C C . PRO A 1 83 ? -7.287 5.783 4.069 1.00 93.56 83 PRO A C 1
ATOM 659 O O . PRO A 1 83 ? -6.917 6.950 4.233 1.00 93.56 83 PRO A O 1
ATOM 662 N N . LEU A 1 84 ? -6.512 4.737 4.349 1.00 92.00 84 LEU A N 1
ATOM 663 C CA . LEU A 1 84 ? -5.084 4.866 4.609 1.00 92.00 84 LEU A CA 1
ATOM 664 C C . LEU A 1 84 ? -4.371 5.227 3.308 1.00 92.00 84 LEU A C 1
ATOM 666 O O . LEU A 1 84 ? -4.711 4.716 2.243 1.00 92.00 84 LEU A O 1
ATOM 670 N N . THR A 1 85 ? -3.343 6.065 3.395 1.00 93.88 85 THR A N 1
ATOM 671 C CA . THR A 1 85 ? -2.467 6.345 2.253 1.00 93.88 85 THR A CA 1
ATOM 672 C C . THR A 1 85 ? -1.159 5.595 2.414 1.00 93.88 85 THR A C 1
ATOM 674 O O . THR A 1 85 ? -0.428 5.834 3.375 1.00 93.88 85 THR A O 1
ATOM 677 N N . TYR A 1 86 ? -0.853 4.723 1.459 1.00 91.50 86 TYR A N 1
ATOM 678 C CA . TYR A 1 86 ? 0.427 4.030 1.380 1.00 91.50 86 TYR A CA 1
ATOM 679 C C . TYR A 1 86 ? 1.316 4.734 0.366 1.00 91.50 86 TYR A C 1
ATOM 681 O O . TYR A 1 86 ? 0.894 4.967 -0.768 1.00 91.50 86 TYR A O 1
ATOM 689 N N . VAL A 1 87 ? 2.549 5.044 0.765 1.00 91.81 87 VAL A N 1
ATOM 690 C CA . VAL A 1 87 ? 3.594 5.577 -0.113 1.00 91.81 87 VAL A CA 1
ATOM 691 C C . VAL A 1 87 ? 4.805 4.651 -0.065 1.00 91.81 87 VAL A C 1
ATOM 693 O O . VAL A 1 87 ? 5.388 4.448 1.001 1.00 91.81 87 VAL A O 1
ATOM 696 N N . ILE A 1 88 ? 5.178 4.106 -1.222 1.00 89.25 88 ILE A N 1
ATOM 697 C CA . ILE A 1 88 ? 6.300 3.174 -1.389 1.00 89.25 88 ILE A CA 1
ATOM 698 C C . ILE A 1 88 ? 7.307 3.790 -2.358 1.00 89.25 88 ILE A C 1
ATOM 700 O O . ILE A 1 88 ? 6.933 4.250 -3.436 1.00 89.25 88 ILE A O 1
ATOM 704 N N . GLU A 1 89 ? 8.582 3.807 -1.983 1.00 88.38 89 GLU A N 1
ATOM 705 C CA . GLU A 1 89 ? 9.662 4.269 -2.860 1.00 88.38 89 GLU A CA 1
ATOM 706 C C . GLU A 1 89 ? 10.064 3.173 -3.859 1.00 88.38 89 GLU A C 1
ATOM 708 O O . GLU A 1 89 ? 10.244 2.015 -3.476 1.00 88.38 89 GLU A O 1
ATOM 713 N N . TYR A 1 90 ? 10.241 3.554 -5.127 1.00 87.25 90 TYR A N 1
ATOM 714 C CA . TYR A 1 90 ? 10.816 2.699 -6.168 1.00 87.25 90 TYR A CA 1
ATOM 715 C C . TYR A 1 90 ? 12.106 3.312 -6.723 1.00 87.25 90 TYR A C 1
ATOM 717 O O . TYR A 1 90 ? 12.296 4.533 -6.701 1.00 87.25 90 TYR A O 1
ATOM 725 N N . THR A 1 91 ? 13.006 2.467 -7.219 1.00 86.94 91 THR A N 1
ATOM 726 C CA . THR A 1 91 ? 14.341 2.851 -7.696 1.00 86.94 91 THR A CA 1
ATOM 727 C C . THR A 1 91 ? 14.489 2.678 -9.206 1.00 86.94 91 THR A C 1
ATOM 729 O O . THR A 1 91 ? 13.619 2.125 -9.879 1.00 86.94 91 THR A O 1
ATOM 732 N N . LYS A 1 92 ? 15.615 3.143 -9.760 1.00 87.06 92 LYS A N 1
ATOM 733 C CA . LYS A 1 92 ? 15.942 2.970 -11.185 1.00 87.06 92 LYS A CA 1
ATOM 734 C C . LYS A 1 92 ? 16.020 1.494 -11.598 1.00 87.06 92 LYS A C 1
ATOM 736 O O . LYS A 1 92 ? 15.691 1.151 -12.729 1.00 87.06 92 LYS A O 1
ATOM 741 N N . GLU A 1 93 ? 16.418 0.613 -10.681 1.00 84.25 93 GLU A N 1
ATOM 742 C CA . GLU A 1 93 ? 16.463 -0.835 -10.900 1.00 84.25 93 GLU A CA 1
ATOM 743 C C . GLU A 1 93 ? 15.058 -1.429 -11.050 1.00 84.25 93 GLU A C 1
ATOM 745 O O . GLU A 1 93 ? 14.876 -2.353 -11.842 1.00 84.25 93 GLU A O 1
ATOM 750 N N . ASP A 1 94 ? 14.068 -0.879 -10.338 1.00 82.69 94 ASP A N 1
ATOM 751 C CA . ASP A 1 94 ? 12.667 -1.293 -10.465 1.00 82.69 94 ASP A CA 1
ATOM 752 C C . ASP A 1 94 ? 12.115 -0.898 -11.841 1.00 82.69 94 ASP A C 1
ATOM 754 O O . ASP A 1 94 ? 11.418 -1.688 -12.474 1.00 82.69 94 ASP A O 1
ATOM 758 N N . ILE A 1 95 ? 12.487 0.289 -12.343 1.00 83.88 95 ILE A N 1
ATOM 759 C CA . ILE A 1 95 ? 12.147 0.732 -13.705 1.00 83.88 95 ILE A CA 1
ATOM 760 C C . ILE A 1 95 ? 12.745 -0.222 -14.745 1.00 83.88 95 ILE A C 1
ATOM 762 O O . ILE A 1 95 ? 12.042 -0.663 -15.647 1.00 83.88 95 ILE A O 1
ATOM 766 N N . ALA A 1 96 ? 14.022 -0.585 -14.601 1.00 82.38 96 ALA A N 1
ATOM 767 C CA . ALA A 1 96 ? 14.699 -1.509 -15.515 1.00 82.38 96 ALA A CA 1
ATOM 768 C C . ALA A 1 96 ? 14.115 -2.936 -15.491 1.00 82.38 96 ALA A C 1
ATOM 770 O O . ALA A 1 96 ? 14.385 -3.739 -16.385 1.00 82.38 96 ALA A O 1
ATOM 771 N N . ALA A 1 97 ? 13.340 -3.273 -14.458 1.00 77.81 97 ALA A N 1
ATOM 772 C CA . ALA A 1 97 ? 12.669 -4.556 -14.310 1.00 77.81 97 ALA A CA 1
ATOM 773 C C . ALA A 1 97 ? 11.202 -4.541 -14.776 1.00 77.81 97 ALA A C 1
ATOM 775 O O . ALA A 1 97 ? 10.553 -5.581 -14.686 1.00 77.81 97 ALA A O 1
ATOM 776 N N . THR A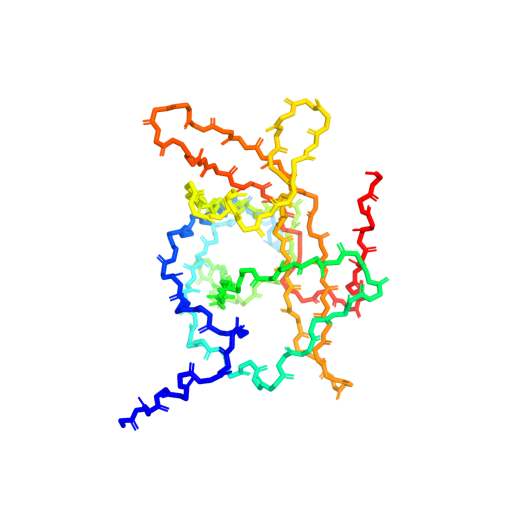 1 98 ? 10.680 -3.415 -15.269 1.00 78.19 98 THR A N 1
ATOM 777 C CA . THR A 1 98 ? 9.300 -3.303 -15.761 1.00 78.19 98 THR A CA 1
ATOM 778 C C . THR A 1 98 ? 9.243 -2.757 -17.188 1.00 78.19 98 THR A C 1
ATOM 780 O O . THR A 1 98 ? 10.241 -2.300 -17.745 1.00 78.19 98 THR A O 1
ATOM 783 N N . THR A 1 99 ? 8.058 -2.806 -17.791 1.00 81.62 99 THR A N 1
ATOM 784 C CA . THR A 1 99 ? 7.748 -2.115 -19.043 1.00 81.62 99 THR A CA 1
ATOM 785 C C . THR A 1 99 ? 7.341 -0.663 -18.792 1.00 81.62 99 THR A C 1
ATOM 787 O O . THR A 1 99 ? 6.922 -0.279 -17.697 1.00 81.62 99 THR A O 1
ATOM 790 N N . LEU A 1 100 ? 7.471 0.177 -19.819 1.00 84.38 100 LEU A N 1
ATOM 791 C CA . LEU A 1 100 ? 7.046 1.576 -19.778 1.00 84.38 100 LEU A CA 1
ATOM 792 C C . LEU A 1 100 ? 5.719 1.753 -20.526 1.00 84.38 100 LEU A C 1
ATOM 794 O O . LEU A 1 100 ? 5.432 1.051 -21.496 1.00 84.38 100 LEU A O 1
ATOM 798 N N . ASN A 1 101 ? 4.911 2.706 -20.077 1.00 82.44 101 ASN A N 1
ATOM 799 C CA . ASN A 1 101 ? 3.783 3.230 -20.837 1.00 82.44 101 ASN A CA 1
ATOM 800 C C . ASN A 1 101 ? 4.274 4.057 -22.035 1.00 82.44 101 ASN A C 1
ATOM 802 O O . ASN A 1 101 ? 5.443 4.434 -22.115 1.00 82.44 101 ASN A O 1
ATOM 806 N N . ALA A 1 102 ? 3.361 4.388 -22.952 1.00 84.56 102 ALA A N 1
ATOM 807 C CA . ALA A 1 102 ? 3.670 5.218 -24.119 1.00 84.56 102 ALA A CA 1
ATOM 808 C C . ALA A 1 102 ? 4.197 6.621 -23.748 1.00 84.56 102 ALA A C 1
ATOM 810 O O . ALA A 1 102 ? 4.949 7.215 -24.512 1.00 84.56 102 ALA A O 1
ATOM 811 N N . ASP A 1 103 ? 3.835 7.131 -22.567 1.00 83.69 103 ASP A N 1
ATOM 812 C CA . ASP A 1 103 ? 4.316 8.404 -22.013 1.00 83.69 103 ASP A CA 1
ATOM 813 C C . ASP A 1 103 ? 5.669 8.288 -21.275 1.00 83.69 103 ASP A C 1
ATOM 815 O O . ASP A 1 103 ? 6.147 9.263 -20.695 1.00 83.69 103 ASP A O 1
ATOM 819 N N . GLY A 1 104 ? 6.290 7.103 -21.276 1.00 82.25 104 GLY A N 1
ATOM 820 C CA . GLY A 1 104 ? 7.565 6.824 -20.614 1.00 82.25 104 GLY A CA 1
ATOM 821 C C . GLY A 1 104 ? 7.464 6.548 -19.111 1.00 82.25 104 GLY A C 1
ATOM 822 O O . GLY A 1 104 ? 8.487 6.286 -18.476 1.00 82.25 104 GLY A O 1
ATOM 823 N N . THR A 1 105 ? 6.266 6.572 -18.515 1.00 83.69 105 THR A N 1
ATOM 824 C CA . THR A 1 105 ? 6.090 6.230 -17.095 1.00 83.69 105 THR A CA 1
ATOM 825 C C . THR A 1 105 ? 6.213 4.719 -16.863 1.00 83.69 105 THR A C 1
ATOM 827 O O . THR A 1 105 ? 5.755 3.929 -17.692 1.00 83.69 105 THR A O 1
ATOM 830 N N . PRO A 1 106 ? 6.821 4.263 -15.751 1.00 84.75 106 PRO A N 1
ATOM 831 C CA . PRO A 1 106 ? 6.978 2.837 -15.497 1.00 84.75 106 PRO A CA 1
ATOM 832 C C . PRO A 1 106 ? 5.643 2.188 -15.111 1.00 84.75 106 PRO A C 1
ATOM 834 O O . PRO A 1 106 ? 4.883 2.728 -14.302 1.00 84.75 106 PRO A O 1
ATOM 837 N N . ARG A 1 107 ? 5.372 0.996 -15.654 1.00 85.00 107 ARG A N 1
ATOM 838 C CA . ARG A 1 107 ? 4.176 0.193 -15.362 1.00 85.00 107 ARG A CA 1
ATOM 839 C C . ARG A 1 107 ? 4.323 -0.522 -14.022 1.00 85.00 107 ARG A C 1
ATOM 841 O O . ARG A 1 107 ? 4.477 -1.737 -13.945 1.00 85.00 107 ARG A O 1
ATOM 848 N N . LEU A 1 108 ? 4.298 0.257 -12.949 1.00 85.31 108 LEU A N 1
ATOM 849 C CA . LEU A 1 108 ? 4.373 -0.225 -11.573 1.00 85.31 108 LEU A CA 1
ATOM 850 C C . LEU A 1 108 ? 3.020 -0.062 -10.878 1.00 85.31 108 LEU A C 1
ATOM 852 O O . LEU A 1 108 ? 2.277 0.887 -11.130 1.00 85.31 108 LEU A O 1
ATOM 856 N N . SER A 1 109 ? 2.702 -0.983 -9.974 1.00 84.69 109 SER A N 1
ATOM 857 C CA . SER A 1 109 ? 1.496 -0.918 -9.148 1.00 84.69 109 SER A CA 1
ATOM 858 C C . SER A 1 109 ? 1.725 -1.532 -7.782 1.00 84.69 109 SER A C 1
ATOM 860 O O . SER A 1 109 ? 2.481 -2.492 -7.657 1.00 84.69 109 SER A O 1
ATOM 862 N N . ILE A 1 110 ? 1.011 -1.021 -6.784 1.00 85.56 110 ILE A N 1
ATOM 863 C CA . ILE A 1 110 ? 0.919 -1.639 -5.467 1.00 85.56 110 ILE A CA 1
ATOM 864 C C . ILE A 1 110 ? -0.109 -2.771 -5.544 1.00 85.56 110 ILE A C 1
ATOM 866 O O . ILE A 1 110 ? -1.233 -2.574 -6.013 1.00 85.56 110 ILE A O 1
ATOM 870 N N . VAL A 1 111 ? 0.295 -3.955 -5.095 1.00 80.56 111 VAL A N 1
ATOM 871 C CA . VAL A 1 111 ? -0.560 -5.138 -4.972 1.00 80.56 111 VAL A CA 1
ATOM 872 C C . VAL A 1 111 ? -0.589 -5.534 -3.504 1.00 80.56 111 VAL A C 1
ATOM 874 O O . VAL A 1 111 ? 0.465 -5.668 -2.885 1.00 80.56 111 VAL A O 1
ATOM 877 N N . THR A 1 112 ? -1.782 -5.705 -2.952 1.00 80.56 112 THR A N 1
ATOM 878 C CA . THR A 1 112 ? -2.000 -6.255 -1.614 1.00 80.56 112 THR A CA 1
ATOM 879 C C . THR A 1 112 ? -2.274 -7.749 -1.715 1.00 80.56 112 THR A C 1
ATOM 881 O O . THR A 1 112 ? -2.909 -8.217 -2.663 1.00 80.56 112 THR A O 1
ATOM 884 N N . GLY A 1 113 ? -1.752 -8.511 -0.756 1.00 77.75 113 GLY A N 1
ATOM 885 C CA . GLY A 1 113 ? -1.985 -9.946 -0.629 1.00 77.75 113 GLY A CA 1
ATOM 886 C C . GLY A 1 113 ? -2.761 -10.241 0.648 1.00 77.75 113 GLY A C 1
ATOM 887 O O . GLY A 1 113 ? -2.453 -9.676 1.693 1.00 77.75 113 GLY A O 1
ATOM 888 N N . TYR A 1 114 ? -3.736 -11.140 0.565 1.00 76.69 114 TYR A N 1
ATOM 889 C CA . TYR A 1 114 ? -4.590 -11.542 1.678 1.00 76.69 114 TYR A CA 1
ATOM 890 C C . TYR A 1 114 ? -4.583 -13.057 1.814 1.00 76.69 114 TYR A C 1
ATOM 892 O O . TYR A 1 114 ? -4.875 -13.773 0.853 1.00 76.69 114 TYR A O 1
ATOM 900 N N . GLN A 1 115 ? -4.283 -13.548 3.012 1.00 73.12 115 GLN A N 1
ATOM 901 C CA . GLN A 1 115 ? -4.396 -14.968 3.308 1.00 73.12 115 GLN A CA 1
ATOM 902 C C . GLN A 1 115 ? -5.872 -15.324 3.524 1.00 73.12 115 GLN A C 1
ATOM 904 O O . GLN A 1 115 ? -6.529 -14.764 4.398 1.00 73.12 115 GLN A O 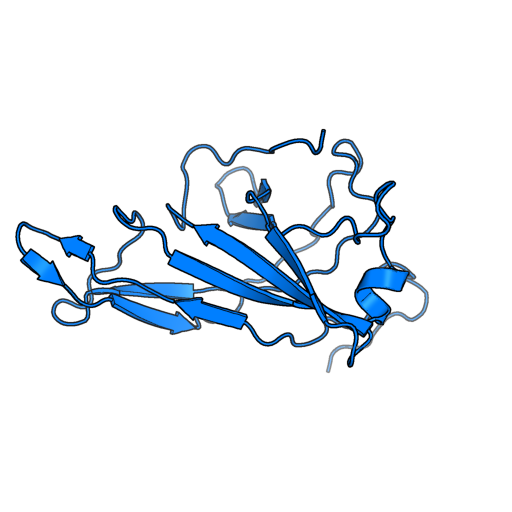1
ATOM 909 N N . THR A 1 116 ? -6.393 -16.271 2.747 1.00 72.81 116 THR A N 1
ATOM 910 C CA . THR A 1 116 ? -7.749 -16.818 2.914 1.00 72.81 116 THR A CA 1
ATOM 911 C C . THR A 1 116 ? -7.703 -18.327 3.150 1.00 72.81 116 THR A C 1
ATOM 913 O O . THR A 1 116 ? -6.639 -18.939 3.051 1.00 72.81 116 THR A O 1
ATOM 916 N N . GLN A 1 117 ? -8.849 -18.940 3.468 1.00 77.00 117 GLN A N 1
ATOM 917 C CA . GLN A 1 117 ? -8.944 -20.397 3.650 1.00 77.00 117 GLN A CA 1
ATOM 918 C C . GLN A 1 117 ? -8.521 -21.169 2.388 1.00 77.00 117 GLN A C 1
ATOM 920 O O . GLN A 1 117 ? -7.862 -22.198 2.498 1.00 77.00 117 GLN A O 1
ATOM 925 N N . ASP A 1 118 ? -8.815 -20.619 1.206 1.00 73.81 118 ASP A N 1
ATOM 926 C CA . ASP A 1 118 ? -8.489 -21.213 -0.098 1.00 73.81 118 ASP A CA 1
ATOM 927 C C . ASP A 1 118 ? -7.084 -20.828 -0.609 1.00 73.81 118 ASP A C 1
ATOM 929 O O . ASP A 1 118 ? -6.730 -21.113 -1.754 1.00 73.81 118 ASP A O 1
ATOM 933 N N . GLY A 1 119 ? -6.276 -20.153 0.219 1.00 71.56 119 GLY A N 1
ATOM 934 C CA . GLY A 1 119 ? -4.933 -19.673 -0.117 1.00 71.56 119 GLY A CA 1
ATOM 935 C C . GLY A 1 119 ? -4.832 -18.152 -0.272 1.00 71.56 119 GLY A C 1
ATOM 936 O O . GLY A 1 119 ? -5.709 -17.397 0.157 1.00 71.56 119 GLY A O 1
ATOM 937 N N . TRP A 1 120 ? -3.726 -17.691 -0.861 1.00 73.75 120 TRP A N 1
ATOM 938 C CA . TRP A 1 120 ? -3.471 -16.267 -1.082 1.00 73.75 120 TRP A CA 1
ATOM 939 C C . TRP A 1 120 ? -4.379 -15.696 -2.170 1.00 73.75 120 TRP A C 1
ATOM 941 O O . TRP A 1 120 ? -4.449 -16.215 -3.285 1.00 73.75 120 TRP A O 1
ATOM 951 N N . LYS A 1 121 ? -5.014 -14.568 -1.863 1.00 75.00 121 LYS A N 1
ATOM 952 C CA . LYS A 1 121 ? -5.702 -13.720 -2.834 1.00 75.00 121 LYS A CA 1
ATOM 953 C C . LYS A 1 121 ? -4.961 -12.398 -2.983 1.00 75.00 121 LYS A C 1
ATOM 955 O O . LYS A 1 121 ? -4.330 -11.933 -2.040 1.00 75.00 121 LYS A O 1
ATOM 960 N N . PHE A 1 122 ? -5.059 -11.784 -4.158 1.00 75.75 122 PHE A N 1
ATOM 961 C CA . PHE A 1 122 ? -4.349 -10.545 -4.472 1.00 75.75 122 PHE A CA 1
ATOM 962 C C . PHE A 1 122 ? -5.302 -9.483 -5.007 1.00 75.75 122 PHE A C 1
ATOM 964 O O . PHE A 1 122 ? -6.136 -9.774 -5.866 1.00 75.75 122 PHE A O 1
ATOM 971 N N . GLU A 1 123 ? -5.128 -8.247 -4.553 1.00 79.38 123 GLU A N 1
ATOM 972 C CA . GLU A 1 123 ? -5.808 -7.071 -5.090 1.00 79.38 123 GLU A CA 1
ATOM 973 C C . GLU A 1 123 ? -4.781 -6.086 -5.632 1.00 79.38 123 GLU A C 1
ATOM 975 O O . GLU A 1 123 ? -3.813 -5.716 -4.967 1.00 79.38 123 GLU A O 1
ATOM 980 N N . ARG A 1 124 ? -4.995 -5.637 -6.868 1.00 81.50 124 ARG A N 1
ATOM 981 C CA . ARG A 1 124 ? -4.203 -4.545 -7.428 1.00 81.50 124 ARG A CA 1
ATOM 982 C C . ARG A 1 124 ? -4.849 -3.232 -7.017 1.00 81.50 124 ARG A C 1
ATOM 984 O O . ARG A 1 124 ? -5.956 -2.928 -7.458 1.00 81.50 124 ARG A O 1
ATOM 991 N N . LEU A 1 125 ? -4.132 -2.422 -6.248 1.00 85.75 125 LEU A N 1
ATOM 992 C CA . LEU A 1 125 ? -4.631 -1.119 -5.837 1.00 85.75 125 LEU A CA 1
ATOM 993 C C . LEU A 1 125 ? -4.510 -0.099 -6.981 1.00 85.75 125 LEU A C 1
ATOM 995 O O . LEU A 1 125 ? -3.484 -0.071 -7.679 1.00 85.75 125 LEU A O 1
ATOM 999 N N . PRO A 1 126 ? -5.493 0.808 -7.150 1.00 88.81 126 PRO A N 1
ATOM 1000 C CA . PRO A 1 126 ? -5.330 1.993 -7.984 1.00 88.81 126 PRO A CA 1
ATOM 1001 C C . PRO A 1 126 ? -4.101 2.786 -7.525 1.00 88.81 126 PRO A C 1
ATOM 1003 O O . PRO A 1 126 ? -4.089 3.375 -6.443 1.00 88.81 126 PRO A O 1
ATOM 1006 N N . THR A 1 127 ? -3.044 2.752 -8.335 1.00 90.25 127 THR A N 1
ATOM 1007 C CA . THR A 1 127 ? -1.723 3.263 -7.958 1.00 90.25 127 THR A CA 1
ATOM 1008 C C . THR A 1 127 ? -1.375 4.487 -8.787 1.00 90.25 127 THR A C 1
ATOM 1010 O O . THR A 1 127 ? -1.373 4.432 -10.014 1.00 90.25 127 THR A O 1
ATOM 1013 N N . LYS A 1 128 ? -1.020 5.581 -8.114 1.00 93.44 128 LYS A N 1
ATOM 1014 C CA . LYS A 1 128 ? -0.395 6.745 -8.739 1.00 93.44 128 LYS A CA 1
ATOM 1015 C C . LYS A 1 128 ? 1.122 6.570 -8.739 1.00 93.44 128 LYS A C 1
ATOM 1017 O O . LYS A 1 128 ? 1.717 6.401 -7.676 1.00 93.44 128 LYS A O 1
ATOM 1022 N N . VAL A 1 129 ? 1.737 6.673 -9.913 1.00 91.62 129 VAL A N 1
ATOM 1023 C CA . VAL A 1 129 ? 3.195 6.668 -10.093 1.00 91.62 129 VAL A CA 1
ATOM 1024 C C . VAL A 1 129 ? 3.686 8.112 -10.172 1.00 91.62 129 VAL A C 1
ATOM 1026 O O . VAL A 1 129 ? 3.201 8.882 -10.997 1.00 91.62 129 VAL A O 1
ATOM 1029 N N . THR A 1 130 ? 4.627 8.496 -9.309 1.00 93.12 130 THR A N 1
ATOM 1030 C CA . THR A 1 130 ? 5.224 9.841 -9.301 1.00 93.12 130 THR A CA 1
ATOM 1031 C C . THR A 1 130 ? 6.743 9.738 -9.460 1.00 93.12 130 THR A C 1
ATOM 1033 O O . THR A 1 130 ? 7.438 9.454 -8.481 1.00 93.12 130 THR A O 1
ATOM 1036 N N . PRO A 1 131 ? 7.277 9.958 -10.674 1.00 91.31 131 PRO A N 1
ATOM 1037 C CA . PRO A 1 131 ? 8.715 9.926 -10.921 1.00 91.31 131 PRO A CA 1
ATOM 1038 C C . PRO A 1 131 ? 9.479 11.037 -10.199 1.00 91.31 131 PRO A C 1
ATOM 1040 O O . PRO A 1 131 ? 9.005 12.165 -10.068 1.00 91.31 131 PRO A O 1
ATOM 1043 N N . ASN A 1 132 ? 10.707 10.728 -9.786 1.00 90.44 132 ASN A N 1
ATOM 1044 C CA . ASN A 1 132 ? 11.690 11.682 -9.298 1.00 90.44 132 ASN A CA 1
ATOM 1045 C C . ASN A 1 132 ? 12.877 11.742 -10.280 1.00 90.44 132 ASN A C 1
ATOM 1047 O O . ASN A 1 132 ? 13.736 10.852 -10.267 1.00 90.44 132 ASN A O 1
ATOM 1051 N N . PRO A 1 133 ? 12.983 12.805 -11.099 1.00 84.88 133 PRO A N 1
ATOM 1052 C CA . PRO A 1 133 ? 14.011 12.896 -12.134 1.00 84.88 133 PRO A CA 1
ATOM 1053 C C . PRO A 1 133 ? 15.438 12.965 -11.573 1.00 84.88 133 PRO A C 1
ATOM 1055 O O . PRO A 1 133 ? 16.383 12.642 -12.282 1.00 84.88 133 PRO A O 1
ATOM 1058 N N . LYS A 1 134 ? 15.623 13.353 -10.302 1.00 87.44 134 LYS A N 1
ATOM 1059 C CA . LYS A 1 134 ? 16.957 13.468 -9.691 1.00 87.44 134 LYS A CA 1
ATOM 1060 C C . LYS A 1 134 ? 17.554 12.121 -9.290 1.00 87.44 134 LYS A C 1
ATOM 1062 O O . LYS A 1 134 ? 18.771 11.984 -9.271 1.00 87.44 134 LYS A O 1
ATOM 1067 N N . THR A 1 135 ? 16.718 11.150 -8.927 1.00 85.31 135 THR A N 1
ATOM 1068 C CA . THR A 1 135 ? 17.171 9.841 -8.427 1.00 85.31 135 THR A CA 1
ATOM 1069 C C . THR A 1 135 ? 17.010 8.726 -9.455 1.00 85.31 135 THR A C 1
ATOM 1071 O O . THR A 1 135 ? 17.524 7.629 -9.248 1.00 85.31 135 THR A O 1
ATOM 1074 N N . GLY A 1 136 ? 16.276 8.981 -10.545 1.00 83.94 136 GLY A N 1
ATOM 1075 C CA . GLY A 1 136 ? 15.873 7.946 -11.498 1.00 83.94 136 GLY A CA 1
ATOM 1076 C C . GLY A 1 136 ? 14.872 6.942 -10.916 1.00 83.94 136 GLY A C 1
ATOM 1077 O O . GLY A 1 136 ? 14.631 5.912 -11.528 1.00 83.94 136 GLY A O 1
ATOM 1078 N N . GLY A 1 137 ? 14.317 7.218 -9.733 1.00 88.88 137 GLY A N 1
ATOM 1079 C CA . GLY A 1 137 ? 13.267 6.437 -9.079 1.00 88.88 137 GLY A CA 1
ATOM 1080 C C . GLY A 1 137 ? 12.000 7.268 -8.903 1.00 88.88 137 GLY A C 1
ATOM 1081 O O . GLY A 1 137 ? 11.711 8.148 -9.712 1.00 88.88 137 GLY A O 1
ATOM 1082 N N . GLY A 1 138 ? 11.251 7.030 -7.832 1.00 91.75 138 GLY A N 1
ATOM 1083 C CA . GLY A 1 138 ? 10.061 7.812 -7.509 1.00 91.75 138 GLY A CA 1
ATOM 1084 C C . GLY A 1 138 ? 9.239 7.196 -6.387 1.00 91.75 138 GLY A C 1
ATOM 1085 O O . GLY A 1 138 ? 9.753 6.432 -5.569 1.00 91.75 138 GLY A O 1
ATOM 1086 N N . THR A 1 139 ? 7.951 7.527 -6.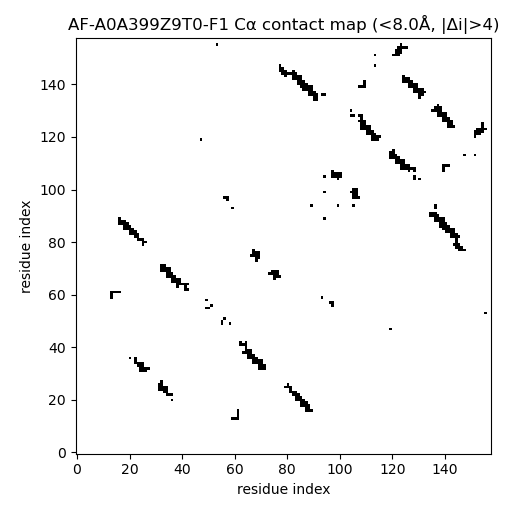351 1.00 92.56 139 THR A N 1
ATOM 1087 C CA . THR A 1 139 ? 7.004 6.954 -5.393 1.00 92.56 139 THR A CA 1
ATOM 1088 C C . THR A 1 139 ? 5.783 6.348 -6.072 1.00 92.56 139 THR A C 1
ATOM 1090 O O . THR A 1 139 ? 5.266 6.857 -7.068 1.00 92.56 139 THR A O 1
ATOM 1093 N N . LEU A 1 140 ? 5.308 5.249 -5.494 1.00 92.31 140 LEU A N 1
ATOM 1094 C CA . LEU A 1 140 ? 3.993 4.675 -5.731 1.00 92.31 140 LEU A CA 1
ATOM 1095 C C . LEU A 1 140 ? 3.080 5.110 -4.591 1.00 92.31 140 LEU A C 1
ATOM 1097 O O . LEU A 1 140 ? 3.471 5.046 -3.426 1.00 92.31 140 LEU A O 1
ATOM 1101 N N . THR A 1 141 ? 1.873 5.568 -4.909 1.00 93.50 141 THR A N 1
ATOM 1102 C CA . THR A 1 141 ? 0.871 5.948 -3.907 1.00 93.50 141 THR A CA 1
ATOM 1103 C C . THR A 1 141 ? -0.441 5.229 -4.165 1.00 93.50 141 THR A C 1
ATOM 1105 O O . THR A 1 141 ? -0.955 5.281 -5.282 1.00 93.50 141 THR A O 1
ATOM 1108 N N . ALA A 1 142 ? -0.998 4.604 -3.131 1.00 93.50 142 ALA A N 1
ATOM 1109 C CA . ALA A 1 142 ? -2.309 3.964 -3.177 1.00 93.50 142 ALA A CA 1
ATOM 1110 C C . ALA A 1 142 ? -3.137 4.294 -1.930 1.00 93.50 142 ALA A C 1
ATOM 1112 O O . ALA A 1 142 ? -2.603 4.676 -0.886 1.00 93.50 142 ALA A O 1
ATOM 1113 N N . GLN A 1 143 ? -4.454 4.157 -2.069 1.00 93.75 143 GLN A N 1
ATOM 1114 C CA . GLN A 1 143 ? -5.424 4.337 -0.993 1.00 93.75 143 GLN A CA 1
ATOM 1115 C C . GLN A 1 143 ? -5.986 2.975 -0.588 1.00 93.75 143 GLN A C 1
ATOM 1117 O O . GLN A 1 143 ? -6.464 2.235 -1.447 1.00 93.75 143 GLN A O 1
ATOM 1122 N N . VAL A 1 144 ? -5.962 2.666 0.706 1.00 89.94 144 VAL A N 1
ATOM 1123 C CA . VAL A 1 144 ? -6.447 1.398 1.264 1.00 89.94 144 VAL A CA 1
ATOM 1124 C C . VAL A 1 144 ? -7.672 1.673 2.125 1.00 89.94 144 VAL A C 1
ATOM 1126 O O . VAL A 1 144 ? -7.592 2.374 3.132 1.00 89.94 144 VAL A O 1
ATOM 1129 N N . LYS A 1 145 ? -8.825 1.145 1.706 1.00 91.38 145 LYS A N 1
ATOM 1130 C CA . LYS A 1 145 ? -10.094 1.273 2.446 1.00 91.38 145 LYS A CA 1
ATOM 1131 C C . LYS A 1 145 ? -10.345 0.124 3.416 1.00 91.38 145 LYS A C 1
ATOM 1133 O O . LYS A 1 145 ? -11.078 0.308 4.380 1.00 91.38 145 LYS A O 1
ATOM 1138 N N . THR A 1 146 ? -9.752 -1.038 3.158 1.00 88.31 146 THR A N 1
ATOM 1139 C CA . THR A 1 146 ? -9.866 -2.215 4.017 1.00 88.31 146 THR A CA 1
ATOM 1140 C C . THR A 1 146 ? -8.573 -3.022 3.999 1.00 88.31 146 THR A C 1
ATOM 1142 O O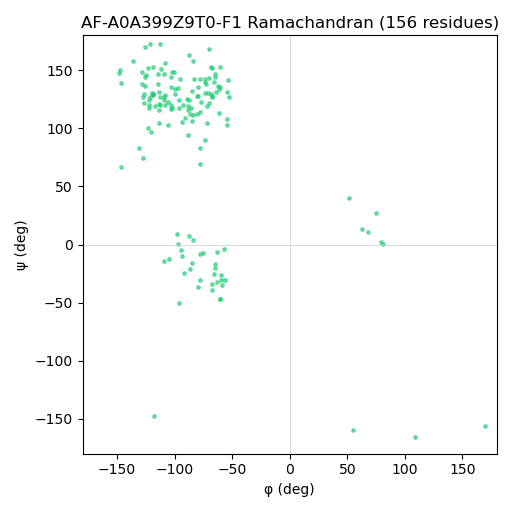 . THR A 1 146 ? -7.951 -3.163 2.945 1.00 88.31 146 THR A O 1
ATOM 1145 N N . LEU A 1 147 ? -8.155 -3.520 5.164 1.00 84.06 147 LEU A N 1
ATOM 1146 C CA . LEU A 1 147 ? -6.976 -4.388 5.291 1.00 84.06 147 LEU A CA 1
ATOM 1147 C C . LEU A 1 147 ? -7.292 -5.863 5.016 1.00 84.06 147 LEU A C 1
ATOM 1149 O O . LEU A 1 147 ? -6.373 -6.646 4.812 1.00 84.06 147 LEU A O 1
ATOM 1153 N N . GLN A 1 148 ? -8.569 -6.258 5.017 1.00 80.12 148 GLN A N 1
ATOM 1154 C CA . GLN A 1 148 ? -9.000 -7.652 4.857 1.00 80.12 148 GLN A CA 1
ATOM 1155 C C . GLN A 1 148 ? -10.338 -7.722 4.094 1.00 80.12 148 GLN A C 1
ATOM 1157 O O . GLN A 1 148 ? -11.366 -8.087 4.669 1.00 80.12 148 GLN A O 1
ATOM 1162 N N . PRO A 1 149 ? -10.368 -7.340 2.802 1.00 77.00 149 PRO A N 1
ATOM 1163 C CA . PRO A 1 149 ? -11.580 -7.425 1.999 1.00 77.00 149 PRO A CA 1
ATOM 1164 C C . PRO A 1 149 ? -12.039 -8.881 1.861 1.00 77.00 149 PRO A C 1
ATOM 1166 O O . PRO A 1 149 ? -11.246 -9.769 1.550 1.00 77.00 149 PRO A O 1
ATOM 1169 N N . LEU A 1 150 ? -13.346 -9.113 2.012 1.00 69.06 150 LEU A N 1
ATOM 1170 C CA . LEU A 1 150 ? -13.959 -10.431 1.792 1.00 69.06 150 LEU A CA 1
ATOM 1171 C C . LEU A 1 150 ? -13.827 -10.908 0.332 1.00 69.06 150 LEU A C 1
ATOM 1173 O O . LEU A 1 150 ? -13.689 -12.106 0.082 1.00 69.06 150 LEU A O 1
ATOM 1177 N N . ASP A 1 151 ? -13.845 -9.971 -0.622 1.00 67.31 151 ASP A N 1
ATOM 1178 C CA . ASP A 1 151 ? -13.725 -10.233 -2.061 1.00 67.31 151 ASP A CA 1
ATOM 1179 C C . ASP A 1 151 ? -12.662 -9.315 -2.706 1.00 67.31 151 ASP A C 1
ATOM 1181 O O . ASP A 1 151 ? -12.993 -8.237 -3.214 1.00 67.31 151 ASP A O 1
ATOM 1185 N N . PRO A 1 152 ? -11.366 -9.678 -2.630 1.00 62.50 152 PRO A N 1
ATOM 1186 C CA . PRO A 1 152 ? -10.281 -8.888 -3.207 1.00 62.50 152 PRO A CA 1
ATOM 1187 C C . PRO A 1 152 ? -10.356 -8.889 -4.735 1.00 62.50 152 PRO A C 1
ATOM 1189 O O . PRO A 1 152 ? -10.394 -9.939 -5.381 1.00 62.50 152 PRO A O 1
ATOM 1192 N N . LYS A 1 153 ? -10.350 -7.695 -5.331 1.00 63.81 153 LYS A N 1
ATOM 1193 C CA . LYS A 1 153 ? -10.550 -7.528 -6.774 1.00 63.81 153 LYS A CA 1
ATOM 1194 C C . LYS A 1 153 ? -9.230 -7.401 -7.513 1.00 63.81 153 LYS A C 1
ATOM 1196 O O . LYS A 1 153 ? -8.370 -6.593 -7.179 1.00 63.81 153 LYS A O 1
ATOM 1201 N N . TRP A 1 154 ? -9.102 -8.117 -8.623 1.00 60.91 154 TRP A N 1
ATOM 1202 C CA . TRP A 1 154 ? -8.050 -7.807 -9.580 1.00 60.91 154 TRP A CA 1
ATOM 1203 C C . TRP A 1 154 ? -8.505 -6.682 -10.510 1.00 60.91 154 TRP A C 1
ATOM 1205 O O . TRP A 1 154 ? -9.378 -6.899 -11.350 1.00 60.91 154 TRP A O 1
ATOM 1215 N N . 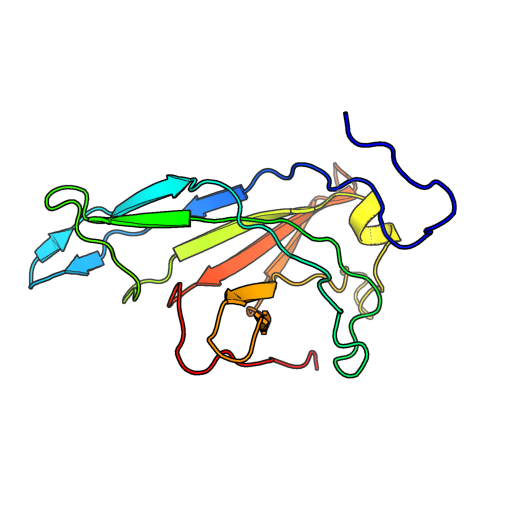ILE A 1 155 ? -7.901 -5.498 -10.400 1.00 52.97 155 ILE A N 1
ATOM 1216 C CA . ILE A 1 155 ? -8.100 -4.428 -11.384 1.00 52.97 155 ILE A CA 1
ATOM 1217 C C . ILE A 1 155 ? -7.082 -4.641 -12.512 1.00 52.97 155 ILE A C 1
ATOM 1219 O O . ILE A 1 155 ? -5.874 -4.533 -12.297 1.00 52.97 155 ILE A O 1
ATOM 1223 N N . SER A 1 156 ? -7.549 -4.992 -13.712 1.00 42.62 156 SER A N 1
ATOM 1224 C CA . SER A 1 156 ? -6.700 -5.056 -14.909 1.00 42.62 156 SER A CA 1
ATOM 1225 C C . SER A 1 156 ? -6.189 -3.661 -15.276 1.00 42.62 156 SER A C 1
ATOM 1227 O O . SER A 1 156 ? -6.917 -2.680 -15.129 1.00 42.62 156 SER A O 1
ATOM 1229 N N . ILE A 1 157 ? -4.949 -3.566 -15.765 1.00 42.59 157 ILE A N 1
ATOM 1230 C CA . ILE A 1 157 ? -4.464 -2.323 -16.387 1.00 42.59 157 ILE A CA 1
ATOM 1231 C C . ILE A 1 157 ? -5.236 -2.147 -17.696 1.00 42.59 157 ILE A C 1
ATOM 1233 O O . ILE A 1 157 ? -5.298 -3.126 -18.445 1.00 42.59 157 ILE A O 1
ATOM 1237 N N . PRO A 1 158 ? -5.835 -0.981 -17.975 1.00 41.25 158 PRO A N 1
ATOM 1238 C CA . PRO A 1 158 ? -6.147 -0.620 -19.351 1.00 41.25 158 PRO A CA 1
ATOM 1239 C C . PRO A 1 158 ? -4.868 -0.466 -20.189 1.00 41.25 158 PRO A C 1
ATOM 1241 O O . PRO A 1 158 ? -3.817 -0.071 -19.627 1.00 41.25 158 PRO A O 1
#

Secondary structure (DSSP, 8-state):
-PPP-TT-TT--------EEEE---EEETTEEE-EEEEEPPPPP--S----GGGT----------EEEEETTT--B--EEEEEEEEEEEE-HHHHHTSPBPTTS-B----EEEEEETTEEEEEE--EEEEEETTTTEEEEEEEEEESS-SS-------

Solvent-accessible surface area (backbone atoms only — not comparable to full-atom values): 10194 Å² total; per-residue (Å²): 137,87,84,80,70,87,83,55,88,83,66,72,80,72,66,90,64,66,72,48,77,48,65,59,68,36,82,52,98,92,38,85,39,52,57,41,81,41,82,49,81,74,76,85,70,75,90,73,76,77,64,54,94,73,77,56,91,65,85,86,72,74,90,81,42,75,45,39,21,35,70,85,80,63,48,76,56,54,71,40,95,57,46,33,37,42,38,36,60,47,46,44,69,56,47,76,62,46,59,61,46,98,87,66,50,61,70,68,70,54,68,51,77,44,87,48,98,93,41,81,45,54,24,45,42,76,48,49,76,45,79,34,88,90,72,54,20,34,38,40,36,34,69,43,46,52,83,70,64,94,75,63,52,74,60,74,83,130

Mean predicted aligned error: 9.05 Å